Protein AF-A0AAW2HJW2-F1 (afdb_monomer_lite)

Sequence (160 aa):
MISANVDGIYSDHSHLHGPFSMLSSSKVYVGGSQTTHALPGSKIHNNFVGCLRKVEFSADTLKLNLLDL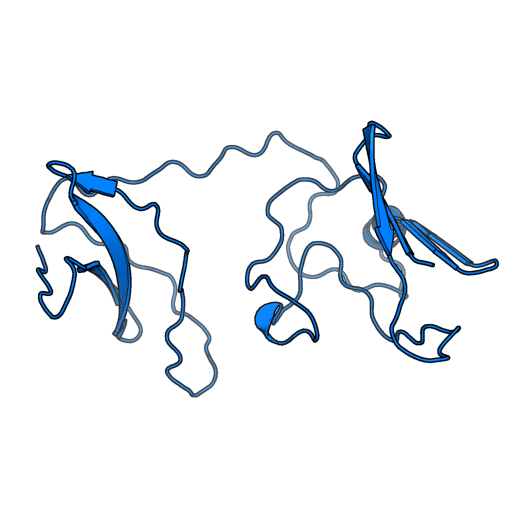GKTGNKLLTVAGNIDFMCHELSAADAVTFLTGKAYLVFARHRTSSRPTPLFQQHFPVFQKNNIPRKLGLWSISDNGFLIFHSSERHSFRIW

Secondary structure (DSSP, 8-state):
-EEEEETTTEEEEE--SSS------S---SS--TTGGGSTT----SPP-S---S-EEEETTEEEEHHHHHHTT-TT----S---SS----PPPPPP---STT----PPPP---S------------EEETTEEEEEEEEEEETTEEEEEEEETTTEEE--

Structure (mmCIF, N/CA/C/O backbone):
data_AF-A0AAW2HJW2-F1
#
_entry.id   AF-A0AAW2HJW2-F1
#
loop_
_atom_site.group_PDB
_atom_site.id
_atom_site.type_symbol
_atom_site.label_atom_id
_atom_site.label_alt_id
_atom_site.label_comp_id
_atom_site.label_asym_id
_atom_site.label_entity_id
_atom_site.label_seq_id
_atom_site.pdbx_PDB_ins_code
_atom_site.Cartn_x
_atom_site.Cartn_y
_atom_site.Cartn_z
_atom_site.occupancy
_atom_site.B_iso_or_equiv
_atom_site.auth_seq_id
_atom_site.auth_comp_id
_atom_site.auth_asym_id
_atom_site.auth_atom_id
_atom_site.pdbx_PDB_model_num
ATOM 1 N N . MET A 1 1 ? 19.992 6.735 -8.878 1.00 85.06 1 MET A N 1
ATOM 2 C CA . MET A 1 1 ? 19.193 7.886 -8.407 1.00 85.06 1 MET A CA 1
ATOM 3 C C . MET A 1 1 ? 17.762 7.408 -8.260 1.00 85.06 1 MET A C 1
ATOM 5 O O . MET A 1 1 ? 17.302 6.676 -9.125 1.00 85.06 1 MET A O 1
ATOM 9 N N . ILE A 1 2 ? 17.108 7.754 -7.160 1.00 91.56 2 ILE A N 1
ATOM 10 C CA . ILE A 1 2 ? 15.709 7.439 -6.868 1.00 91.56 2 ILE A CA 1
ATOM 11 C C . ILE A 1 2 ? 14.941 8.755 -6.924 1.00 91.56 2 ILE A C 1
ATOM 13 O O . ILE A 1 2 ? 15.425 9.754 -6.392 1.00 91.56 2 ILE A O 1
ATOM 17 N N . SER A 1 3 ? 13.764 8.762 -7.548 1.00 93.56 3 SER A N 1
ATOM 18 C CA . SER A 1 3 ? 12.813 9.862 -7.410 1.00 93.56 3 SER A CA 1
ATOM 19 C C . SER A 1 3 ? 11.463 9.352 -6.932 1.00 93.56 3 SER A C 1
ATOM 21 O O . SER A 1 3 ? 11.027 8.258 -7.294 1.00 93.56 3 SER A O 1
ATOM 23 N N . ALA A 1 4 ? 10.811 10.157 -6.104 1.00 94.56 4 ALA A N 1
ATOM 24 C CA . ALA A 1 4 ? 9.420 9.985 -5.732 1.00 94.56 4 ALA A CA 1
ATOM 25 C C . ALA A 1 4 ? 8.679 11.271 -6.085 1.00 94.56 4 ALA A C 1
ATOM 27 O O . ALA A 1 4 ? 9.222 12.360 -5.921 1.00 94.56 4 ALA A O 1
ATOM 28 N N . ASN A 1 5 ? 7.454 11.146 -6.583 1.00 95.94 5 ASN A N 1
ATOM 29 C CA . ASN A 1 5 ? 6.629 12.287 -6.948 1.00 95.94 5 ASN A CA 1
ATOM 30 C C . ASN A 1 5 ? 5.195 12.064 -6.473 1.00 95.94 5 ASN A C 1
ATOM 32 O O . ASN A 1 5 ? 4.628 10.993 -6.695 1.00 95.94 5 ASN A O 1
ATOM 36 N N . VAL A 1 6 ? 4.619 13.090 -5.855 1.00 96.19 6 VAL A N 1
ATOM 37 C CA . VAL A 1 6 ? 3.225 13.134 -5.420 1.00 96.19 6 VAL A CA 1
ATOM 38 C C . VAL A 1 6 ? 2.519 14.224 -6.216 1.00 96.19 6 VAL A C 1
ATOM 40 O O . VAL A 1 6 ? 2.877 15.402 -6.144 1.00 96.19 6 VAL A O 1
ATOM 43 N N . ASP A 1 7 ? 1.551 13.797 -7.027 1.00 93.56 7 ASP A N 1
ATOM 44 C CA . ASP A 1 7 ? 0.679 14.634 -7.862 1.00 93.56 7 ASP A CA 1
ATOM 45 C C . ASP A 1 7 ? 1.386 15.591 -8.844 1.00 93.56 7 ASP A C 1
ATOM 47 O O . ASP A 1 7 ? 0.746 16.453 -9.438 1.00 93.56 7 ASP A O 1
ATOM 51 N N . GLY A 1 8 ? 2.698 15.441 -9.064 1.00 93.25 8 GLY A N 1
ATOM 52 C CA . GLY A 1 8 ? 3.475 16.365 -9.904 1.00 93.25 8 GLY A CA 1
ATOM 53 C C . GLY A 1 8 ? 3.887 17.655 -9.200 1.00 93.25 8 GLY A C 1
ATOM 54 O O . GLY A 1 8 ? 4.498 18.509 -9.834 1.00 93.25 8 GLY A O 1
ATOM 55 N N . ILE A 1 9 ? 3.557 17.803 -7.917 1.00 95.88 9 ILE A N 1
ATOM 56 C CA . ILE A 1 9 ? 3.813 19.020 -7.140 1.00 95.88 9 ILE A CA 1
ATOM 57 C C . ILE A 1 9 ? 4.984 18.799 -6.189 1.00 95.88 9 ILE A C 1
ATOM 59 O O . ILE A 1 9 ? 5.862 19.650 -6.064 1.00 95.88 9 ILE A O 1
ATOM 63 N N . TYR A 1 10 ? 5.002 17.646 -5.524 1.00 95.12 10 TYR A N 1
ATOM 64 C CA . TYR A 1 10 ? 6.018 17.323 -4.535 1.00 95.12 10 TYR A CA 1
ATOM 65 C C . TYR A 1 10 ? 6.909 16.215 -5.070 1.00 95.12 10 TYR A C 1
ATOM 67 O O . TYR A 1 10 ? 6.507 15.054 -5.107 1.00 95.12 10 TYR A O 1
ATOM 75 N N . SER A 1 11 ? 8.124 16.581 -5.464 1.00 95.25 11 SER A N 1
ATOM 76 C CA . SER A 1 11 ? 9.153 15.643 -5.899 1.00 95.25 11 SER A CA 1
ATOM 77 C C . SER A 1 11 ? 10.298 15.592 -4.899 1.00 95.25 11 SER A C 1
ATOM 79 O O . SER A 1 11 ? 10.791 16.637 -4.475 1.00 95.25 11 SER A O 1
ATOM 81 N N . ASP A 1 12 ? 10.757 14.388 -4.583 1.00 96.25 12 ASP A N 1
ATOM 82 C CA . ASP A 1 12 ? 11.953 14.161 -3.779 1.00 96.25 12 ASP A CA 1
ATOM 83 C C . ASP A 1 12 ? 12.933 13.254 -4.531 1.00 96.25 12 ASP A C 1
ATOM 85 O O . ASP A 1 12 ? 12.526 12.351 -5.273 1.00 96.25 12 ASP A O 1
ATOM 89 N N . HIS A 1 13 ? 14.229 13.503 -4.353 1.00 94.44 13 HIS A N 1
ATOM 90 C CA . HIS A 1 13 ? 15.306 12.816 -5.059 1.00 94.44 13 HIS A CA 1
ATOM 91 C C . HIS A 1 13 ? 16.373 12.339 -4.078 1.00 94.44 13 HIS A C 1
ATOM 93 O O . HIS A 1 13 ? 16.852 13.094 -3.238 1.00 94.44 13 HIS A O 1
ATOM 99 N N . SER A 1 14 ? 16.792 11.082 -4.208 1.00 91.38 14 SER A N 1
ATOM 100 C CA . SER A 1 14 ? 17.791 10.487 -3.318 1.00 91.38 14 SER A CA 1
ATOM 101 C C . SER A 1 14 ? 18.729 9.521 -4.040 1.00 91.38 14 SER A C 1
ATOM 103 O O . SER A 1 14 ? 18.511 9.112 -5.186 1.00 91.38 14 SER A O 1
ATOM 105 N N . HIS A 1 15 ? 19.819 9.155 -3.368 1.00 90.69 15 HIS A N 1
ATOM 106 C CA . HIS A 1 15 ? 20.802 8.195 -3.859 1.00 90.69 15 HIS A CA 1
ATOM 107 C C . HIS A 1 15 ? 20.890 7.003 -2.910 1.00 90.69 15 HIS A C 1
ATOM 109 O O . HIS A 1 15 ? 20.830 7.154 -1.692 1.00 90.69 15 HIS A O 1
ATOM 115 N N . LEU A 1 16 ? 21.036 5.810 -3.487 1.00 88.12 16 LEU A N 1
ATOM 116 C CA . LEU A 1 16 ? 21.339 4.607 -2.725 1.00 88.12 16 LEU A CA 1
ATOM 117 C C . LEU A 1 16 ? 22.784 4.661 -2.237 1.00 88.12 16 LEU A C 1
ATOM 119 O O . LEU A 1 16 ? 23.656 5.220 -2.901 1.00 88.12 16 LEU A O 1
ATOM 123 N N . HIS A 1 17 ? 23.029 4.059 -1.080 1.00 88.06 17 HIS A N 1
ATOM 124 C CA . HIS A 1 17 ? 24.376 3.927 -0.552 1.00 88.06 17 HIS A CA 1
ATOM 125 C C . HIS A 1 17 ? 25.083 2.742 -1.228 1.00 88.06 17 HIS A C 1
ATOM 127 O O . HIS A 1 17 ? 24.541 1.637 -1.272 1.00 88.06 17 HIS A O 1
ATOM 133 N N . GLY A 1 18 ? 26.306 2.960 -1.713 1.00 87.25 18 GLY A N 1
ATOM 134 C CA . GLY A 1 18 ? 27.137 1.922 -2.330 1.00 87.25 18 GLY A CA 1
ATOM 135 C C . GLY A 1 18 ? 26.979 1.784 -3.854 1.00 87.25 18 GLY A C 1
ATOM 136 O O . GLY A 1 18 ? 26.184 2.491 -4.471 1.00 87.25 18 GLY A O 1
ATOM 137 N N . PRO A 1 19 ? 27.754 0.880 -4.484 1.00 87.19 19 PRO A N 1
ATOM 138 C CA . PRO A 1 19 ? 27.881 0.776 -5.943 1.00 87.19 19 PRO A CA 1
ATOM 139 C C . PRO A 1 19 ? 26.794 -0.088 -6.611 1.00 87.19 19 PRO A C 1
ATOM 141 O O . PRO A 1 19 ? 26.992 -0.602 -7.709 1.00 87.19 19 PRO A O 1
ATOM 144 N N . PHE A 1 20 ? 25.654 -0.304 -5.954 1.00 85.31 20 PHE A N 1
ATOM 145 C CA . PHE A 1 20 ? 24.608 -1.191 -6.460 1.00 85.31 20 PHE A CA 1
ATOM 146 C C . PHE A 1 20 ? 23.737 -0.485 -7.507 1.00 85.31 20 PHE A C 1
ATOM 148 O O . PHE A 1 20 ? 23.187 0.585 -7.248 1.00 85.31 20 PHE A O 1
ATOM 155 N N . SER A 1 21 ? 23.582 -1.108 -8.677 1.00 85.25 21 SER A N 1
ATOM 156 C CA . SER A 1 21 ? 22.781 -0.590 -9.797 1.00 85.25 21 SER A CA 1
ATOM 157 C C . SER A 1 21 ? 21.542 -1.429 -10.123 1.00 85.25 21 SER A C 1
ATOM 159 O O . SER A 1 21 ? 20.667 -0.953 -10.840 1.00 85.25 21 SER A O 1
ATOM 161 N N . MET A 1 22 ? 21.446 -2.654 -9.594 1.00 84.12 22 MET A N 1
ATOM 162 C CA . MET A 1 22 ? 20.370 -3.599 -9.900 1.00 84.12 22 MET A CA 1
ATOM 163 C C . MET A 1 22 ? 19.547 -3.931 -8.653 1.00 84.12 22 MET A C 1
ATOM 165 O O . MET A 1 22 ? 20.095 -4.138 -7.569 1.00 84.12 22 MET A O 1
ATOM 169 N N . LEU A 1 23 ? 18.228 -4.023 -8.826 1.00 85.50 23 LEU A N 1
ATOM 170 C CA . LEU A 1 23 ? 17.297 -4.493 -7.805 1.00 85.50 23 LEU A CA 1
ATOM 171 C C . LEU A 1 23 ? 16.845 -5.913 -8.147 1.00 85.50 23 LEU A C 1
ATOM 173 O O . LEU A 1 23 ? 16.323 -6.158 -9.230 1.00 85.50 23 LEU A O 1
ATOM 177 N N . SER A 1 24 ? 17.023 -6.838 -7.207 1.00 84.00 24 SER A N 1
ATOM 178 C CA . SER A 1 24 ? 16.469 -8.189 -7.297 1.00 84.00 24 SER A CA 1
ATOM 179 C C . SER A 1 24 ? 15.309 -8.310 -6.317 1.00 84.00 24 SER A C 1
ATOM 181 O O . SER A 1 24 ? 15.491 -8.125 -5.113 1.00 84.00 24 SER A O 1
ATOM 183 N N . SER A 1 25 ? 14.109 -8.585 -6.830 1.00 82.12 25 SER A N 1
ATOM 184 C CA . SER A 1 25 ? 12.906 -8.779 -6.020 1.00 82.12 25 SER A CA 1
ATOM 185 C C . SER A 1 25 ? 12.205 -10.072 -6.414 1.00 82.12 25 SER A C 1
ATOM 187 O O . SER A 1 25 ? 12.031 -10.359 -7.594 1.00 82.12 25 SER A O 1
ATOM 189 N N . SER A 1 26 ? 11.792 -10.849 -5.413 1.00 80.88 26 SER A N 1
ATOM 190 C CA . SER A 1 26 ? 11.075 -12.115 -5.601 1.00 80.88 26 SER A CA 1
ATOM 191 C C . SER A 1 26 ? 9.567 -11.993 -5.393 1.00 80.88 26 SER A C 1
ATOM 193 O O . SER A 1 26 ? 8.818 -12.852 -5.856 1.00 80.88 26 SER A O 1
ATOM 195 N N . LYS A 1 27 ? 9.108 -10.964 -4.668 1.00 86.12 27 LYS A N 1
ATOM 196 C CA . LYS A 1 27 ? 7.699 -10.768 -4.307 1.00 86.12 27 LYS A CA 1
ATOM 197 C C . LYS A 1 27 ? 7.362 -9.287 -4.226 1.00 86.12 27 LYS A C 1
ATOM 199 O O . LYS A 1 27 ? 8.139 -8.492 -3.704 1.00 86.12 27 LYS A O 1
ATOM 204 N N . VAL A 1 28 ? 6.161 -8.946 -4.678 1.00 88.62 28 VAL A N 1
ATOM 205 C CA . VAL A 1 28 ? 5.578 -7.607 -4.566 1.00 88.62 28 VAL A CA 1
ATOM 206 C C . VAL A 1 28 ? 4.275 -7.726 -3.785 1.00 88.62 28 VAL A C 1
ATOM 208 O O . VAL A 1 28 ? 3.467 -8.610 -4.059 1.00 88.62 28 VAL A O 1
ATOM 211 N N . TYR A 1 29 ? 4.080 -6.842 -2.809 1.00 91.75 29 TYR A N 1
ATOM 212 C CA . TYR A 1 29 ? 2.859 -6.760 -2.011 1.00 91.75 29 TYR A CA 1
ATOM 213 C C . TYR A 1 29 ? 2.150 -5.442 -2.313 1.00 91.75 29 TYR A C 1
ATOM 215 O O . TYR A 1 29 ? 2.783 -4.388 -2.332 1.00 91.75 29 TYR A O 1
ATOM 223 N N . VAL A 1 30 ? 0.838 -5.498 -2.533 1.00 93.19 30 VAL A N 1
ATOM 224 C CA . VAL A 1 30 ? -0.008 -4.323 -2.782 1.00 93.19 30 VAL A CA 1
ATOM 225 C C . VAL A 1 30 ? -1.080 -4.275 -1.700 1.00 93.19 30 VAL A C 1
ATOM 227 O O . VAL A 1 30 ? -1.691 -5.292 -1.388 1.00 93.19 30 VAL A O 1
ATOM 230 N N . GLY A 1 31 ? -1.283 -3.107 -1.091 1.00 91.12 31 GLY A N 1
ATOM 231 C CA . GLY A 1 31 ? -2.261 -2.900 -0.017 1.00 91.12 31 GLY A CA 1
ATOM 232 C C . GLY A 1 31 ? -1.850 -3.472 1.346 1.00 91.12 31 GLY A C 1
ATOM 233 O O . GLY A 1 31 ? -2.169 -2.887 2.375 1.00 91.12 31 GLY A O 1
ATOM 234 N N . GLY A 1 32 ? -1.089 -4.562 1.400 1.00 90.62 32 GLY A N 1
ATOM 235 C CA . GLY A 1 32 ? -0.607 -5.111 2.662 1.00 90.62 32 GLY A CA 1
ATOM 236 C C . GLY A 1 32 ? -0.008 -6.502 2.536 1.00 90.62 32 GLY A C 1
ATOM 237 O O . GLY A 1 32 ? 0.154 -7.040 1.442 1.00 90.62 32 GLY A O 1
ATOM 238 N N . SER A 1 33 ? 0.316 -7.094 3.680 1.00 89.19 33 SER A N 1
ATOM 239 C CA . SER A 1 33 ? 0.811 -8.466 3.770 1.00 89.19 33 SER A CA 1
ATOM 240 C C . SER A 1 33 ? 0.292 -9.143 5.042 1.00 89.19 33 SER A C 1
ATOM 242 O O . SER A 1 33 ? -0.303 -8.495 5.905 1.00 89.19 33 SER A O 1
ATOM 244 N N . GLN A 1 34 ? 0.514 -10.455 5.173 1.00 84.69 34 GLN A N 1
ATOM 245 C CA . GLN A 1 34 ? 0.139 -11.192 6.389 1.00 84.69 34 GLN A CA 1
ATOM 246 C C . GLN A 1 34 ? 0.895 -10.681 7.627 1.00 84.69 34 GLN A C 1
ATOM 248 O O . GLN A 1 34 ? 0.362 -10.700 8.731 1.00 84.69 34 GLN A O 1
ATOM 253 N N . THR A 1 35 ? 2.132 -10.212 7.442 1.00 82.38 35 THR A N 1
ATOM 254 C CA . THR A 1 35 ? 3.031 -9.767 8.512 1.00 82.38 35 THR A CA 1
ATOM 255 C C . THR A 1 35 ? 3.790 -8.508 8.094 1.00 82.38 35 THR A C 1
ATOM 257 O O . THR A 1 35 ? 5.015 -8.492 8.006 1.00 82.38 35 THR A O 1
ATOM 260 N N . THR A 1 36 ? 3.065 -7.409 7.876 1.00 81.81 36 THR A N 1
ATOM 261 C CA . THR A 1 36 ? 3.635 -6.147 7.358 1.00 81.81 36 THR A CA 1
ATOM 262 C C . THR A 1 36 ? 4.750 -5.572 8.238 1.00 81.81 36 THR A C 1
ATOM 264 O O . THR A 1 36 ? 5.717 -5.022 7.720 1.00 81.81 36 THR A O 1
ATOM 267 N N . HIS A 1 37 ? 4.694 -5.781 9.558 1.00 80.25 37 HIS A N 1
ATOM 268 C CA . HIS A 1 37 ? 5.781 -5.412 10.474 1.00 80.25 37 HIS A CA 1
ATOM 269 C C . HIS A 1 37 ? 7.083 -6.193 10.212 1.00 80.25 37 HIS A C 1
ATOM 271 O O . HIS A 1 37 ? 8.173 -5.671 10.432 1.00 80.25 37 HIS A O 1
ATOM 277 N N . ALA A 1 38 ? 7.001 -7.446 9.770 1.00 83.12 38 ALA A N 1
ATOM 278 C CA . ALA A 1 38 ? 8.178 -8.286 9.558 1.00 83.12 38 ALA A CA 1
ATOM 279 C C . ALA A 1 38 ? 8.878 -8.006 8.217 1.00 83.12 38 ALA A C 1
ATOM 281 O O . ALA A 1 38 ? 9.930 -8.586 7.947 1.00 83.12 38 ALA A O 1
ATOM 282 N N . LEU A 1 39 ? 8.306 -7.143 7.369 1.00 85.81 39 LEU A N 1
ATOM 283 C CA . LEU A 1 39 ? 8.895 -6.806 6.080 1.00 85.81 39 LEU A CA 1
ATOM 284 C C . LEU A 1 39 ? 10.130 -5.905 6.263 1.00 85.81 39 LEU A C 1
ATOM 286 O O . LEU A 1 39 ? 10.040 -4.871 6.934 1.00 85.81 39 LEU A O 1
ATOM 290 N N . PRO A 1 40 ? 11.274 -6.251 5.644 1.00 85.44 40 PRO A N 1
ATOM 291 C CA . PRO A 1 40 ? 12.476 -5.427 5.694 1.00 85.44 40 PRO A CA 1
ATOM 292 C C . PRO A 1 40 ? 12.205 -3.996 5.220 1.00 85.44 40 PRO A C 1
ATOM 294 O O . PRO A 1 40 ? 11.606 -3.784 4.169 1.00 85.44 40 PRO A O 1
ATOM 297 N N . GLY A 1 41 ? 12.649 -3.009 6.000 1.00 84.62 41 GLY A N 1
ATOM 298 C CA . GLY A 1 41 ? 12.480 -1.590 5.674 1.00 84.62 41 GLY A CA 1
ATOM 299 C C . GLY A 1 41 ? 11.076 -1.025 5.918 1.00 84.62 41 GLY A C 1
ATOM 300 O O . GLY A 1 41 ? 10.879 0.179 5.745 1.00 84.62 41 GLY A O 1
ATOM 301 N N . SER A 1 42 ? 10.110 -1.840 6.359 1.00 82.69 42 SER A N 1
ATOM 302 C CA . SER A 1 42 ? 8.784 -1.334 6.705 1.00 82.69 42 SER A CA 1
ATOM 303 C C . SER A 1 42 ? 8.832 -0.495 7.982 1.00 82.69 42 SER A C 1
ATOM 305 O O . SER A 1 42 ? 9.215 -0.972 9.049 1.00 82.69 42 SER A O 1
ATOM 307 N N . LYS A 1 43 ? 8.400 0.765 7.882 1.00 84.94 43 LYS A N 1
ATOM 308 C CA . LYS A 1 43 ? 8.196 1.662 9.035 1.00 84.94 43 LYS A CA 1
ATOM 309 C C . LYS A 1 43 ? 6.780 1.566 9.613 1.00 84.94 43 LYS A C 1
ATOM 311 O O . LYS A 1 43 ? 6.479 2.222 10.604 1.00 84.94 43 LYS A O 1
ATOM 316 N N . ILE A 1 44 ? 5.901 0.804 8.958 1.00 81.31 44 ILE A N 1
ATOM 317 C CA . ILE A 1 44 ? 4.468 0.738 9.248 1.00 81.31 44 ILE A CA 1
ATOM 318 C C . ILE A 1 44 ? 4.091 -0.714 9.547 1.00 81.31 44 ILE A C 1
ATOM 320 O O . ILE A 1 44 ? 4.613 -1.657 8.954 1.00 81.31 44 ILE A O 1
ATOM 324 N N . HIS A 1 45 ? 3.178 -0.904 10.494 1.00 78.88 45 HIS A N 1
ATOM 325 C CA . HIS A 1 45 ? 2.758 -2.236 10.942 1.00 78.88 45 HIS A CA 1
ATOM 326 C C . HIS A 1 45 ? 1.345 -2.610 10.492 1.00 78.88 45 HIS A C 1
ATOM 328 O O . HIS A 1 45 ? 0.964 -3.772 10.589 1.00 78.88 45 HIS A O 1
ATOM 334 N N . ASN A 1 46 ? 0.596 -1.641 9.968 1.00 81.19 46 ASN A N 1
ATOM 335 C CA . ASN A 1 46 ? -0.774 -1.810 9.507 1.00 81.19 46 ASN A CA 1
ATOM 336 C C . ASN A 1 46 ? -0.824 -1.979 7.987 1.00 81.19 46 ASN A C 1
ATOM 338 O O . ASN A 1 46 ? 0.025 -1.458 7.263 1.00 81.19 46 ASN A O 1
ATOM 342 N N . ASN A 1 47 ? -1.851 -2.679 7.514 1.00 85.81 47 ASN A N 1
ATOM 343 C CA . ASN A 1 47 ? -2.189 -2.708 6.096 1.00 85.81 47 ASN A CA 1
ATOM 344 C C . ASN A 1 47 ? -2.871 -1.396 5.685 1.00 85.81 47 ASN A C 1
ATOM 346 O O . ASN A 1 47 ? -3.411 -0.668 6.521 1.00 85.81 47 ASN A O 1
ATOM 350 N N . PHE A 1 48 ? -2.825 -1.097 4.393 1.00 87.75 48 PHE A N 1
ATOM 351 C CA . PHE A 1 48 ? -3.477 0.061 3.809 1.00 87.75 48 PHE A CA 1
ATOM 352 C C . PHE A 1 48 ? -4.998 -0.072 3.926 1.00 87.75 48 PHE A C 1
ATOM 354 O O . PHE A 1 48 ? -5.570 -1.104 3.579 1.00 87.75 48 PHE A O 1
ATOM 361 N N . VAL A 1 49 ? -5.643 0.994 4.396 1.00 85.94 49 VAL A N 1
ATOM 362 C CA . VAL A 1 49 ? -7.101 1.133 4.434 1.00 85.94 49 VAL A CA 1
ATOM 363 C C . VAL A 1 49 ? -7.441 2.295 3.519 1.00 85.94 49 VAL A C 1
ATOM 365 O O . VAL A 1 49 ? -7.102 3.438 3.813 1.00 85.94 49 VAL A O 1
ATOM 368 N N . GLY A 1 50 ? -8.032 1.994 2.371 1.00 86.81 50 GLY A N 1
ATOM 369 C CA . GLY A 1 50 ? -8.180 2.975 1.308 1.00 86.81 50 GLY A CA 1
ATOM 370 C C . GLY A 1 50 ? -8.488 2.326 -0.033 1.00 86.81 50 GLY A C 1
ATOM 371 O O . GLY A 1 50 ? -8.432 1.105 -0.177 1.00 86.81 50 GLY A O 1
ATOM 372 N N . CYS A 1 51 ? -8.722 3.162 -1.040 1.00 90.12 51 CYS A N 1
ATOM 373 C CA . CYS A 1 51 ? -8.735 2.729 -2.430 1.00 90.12 51 CYS A CA 1
ATOM 374 C C . CYS A 1 51 ? -7.366 2.952 -3.074 1.00 90.12 51 CYS A C 1
ATOM 376 O O . CYS A 1 51 ? -6.792 4.037 -2.977 1.00 90.12 51 CYS A O 1
ATOM 378 N N . LEU A 1 52 ? -6.876 1.944 -3.792 1.00 92.69 52 LEU A N 1
ATOM 379 C CA . LEU A 1 52 ? -5.725 2.075 -4.680 1.00 92.69 52 LEU A CA 1
ATOM 380 C C . LEU A 1 52 ? -6.209 2.050 -6.127 1.00 92.69 52 LEU A C 1
ATOM 382 O O . LEU A 1 52 ? -7.070 1.253 -6.492 1.00 92.69 52 LEU A O 1
ATOM 386 N N . ARG A 1 53 ? -5.641 2.917 -6.963 1.00 93.00 53 ARG A N 1
ATOM 387 C CA . ARG A 1 53 ? -5.959 3.000 -8.392 1.00 93.00 53 ARG A CA 1
ATOM 388 C C . ARG A 1 53 ? -4.681 3.071 -9.207 1.00 93.00 53 ARG A C 1
ATOM 390 O O . ARG A 1 53 ? -3.709 3.664 -8.752 1.00 93.00 53 ARG A O 1
ATOM 397 N N . LYS A 1 54 ? -4.719 2.515 -10.422 1.00 92.69 54 LYS A N 1
ATOM 398 C CA . LYS A 1 54 ? -3.610 2.561 -11.393 1.00 92.69 54 LYS A CA 1
ATOM 399 C C . LYS A 1 54 ? -2.270 2.102 -10.788 1.00 92.69 54 LYS A C 1
ATOM 401 O O . LYS A 1 54 ? -1.260 2.782 -10.924 1.00 92.69 54 LYS A O 1
ATOM 406 N N . VAL A 1 55 ? -2.277 0.962 -10.090 1.00 95.31 55 VAL A N 1
ATOM 407 C CA . VAL A 1 55 ? -1.055 0.390 -9.506 1.00 95.31 55 VAL A CA 1
ATOM 408 C C . VAL A 1 55 ? -0.330 -0.432 -10.564 1.00 95.31 55 VAL A C 1
ATOM 410 O O . VAL A 1 55 ? -0.834 -1.461 -11.021 1.00 95.31 55 VAL A O 1
ATOM 413 N N . GLU A 1 56 ? 0.865 0.017 -10.927 1.00 94.31 56 GLU A N 1
ATOM 414 C CA . GLU A 1 56 ? 1.654 -0.558 -12.007 1.00 94.31 56 GLU A CA 1
ATOM 415 C C . GLU A 1 56 ? 3.109 -0.756 -11.582 1.00 94.31 56 GLU A C 1
ATOM 417 O O . GLU A 1 56 ? 3.670 0.051 -10.839 1.00 94.31 56 GLU A O 1
ATOM 422 N N . PHE A 1 57 ? 3.717 -1.835 -12.064 1.00 92.06 57 PHE A N 1
ATOM 423 C CA . PHE A 1 57 ? 5.142 -2.098 -11.925 1.00 92.06 57 PHE A CA 1
ATOM 424 C C . PHE A 1 57 ? 5.785 -2.157 -13.310 1.00 92.06 57 PHE A C 1
ATOM 426 O O . PHE A 1 57 ? 5.342 -2.929 -14.160 1.00 92.06 57 PHE A O 1
ATOM 433 N N . SER A 1 58 ? 6.834 -1.363 -13.523 1.00 92.06 58 SER A N 1
ATOM 434 C CA . SER A 1 58 ? 7.567 -1.305 -14.788 1.00 92.06 58 SER A CA 1
ATOM 435 C C . SER A 1 58 ? 9.064 -1.471 -14.541 1.00 92.06 58 SER A C 1
ATOM 437 O O . SER A 1 58 ? 9.628 -0.775 -13.697 1.00 92.06 58 SER A O 1
ATOM 439 N N . ALA A 1 59 ? 9.704 -2.369 -15.288 1.00 89.88 59 ALA A N 1
ATOM 440 C CA . ALA A 1 59 ? 11.145 -2.609 -15.258 1.00 89.88 59 ALA A CA 1
ATOM 441 C C . ALA A 1 59 ? 11.618 -3.075 -16.642 1.00 89.88 59 ALA A C 1
ATOM 443 O O . ALA A 1 59 ? 11.116 -4.068 -17.163 1.00 89.88 59 ALA A O 1
ATOM 444 N N . ASP A 1 60 ? 12.575 -2.365 -17.238 1.00 87.56 60 ASP A N 1
ATOM 445 C CA . ASP A 1 60 ? 13.073 -2.613 -18.597 1.00 87.56 60 ASP A CA 1
ATOM 446 C C . ASP A 1 60 ? 11.937 -2.695 -19.640 1.00 87.56 60 ASP A C 1
ATOM 448 O O . ASP A 1 60 ? 11.308 -1.688 -19.957 1.00 87.56 60 ASP A O 1
ATOM 452 N N . THR A 1 61 ? 11.656 -3.891 -20.167 1.00 89.94 61 THR A N 1
ATOM 453 C CA . THR A 1 61 ? 10.565 -4.160 -21.126 1.00 89.94 61 THR A CA 1
ATOM 454 C C . THR A 1 61 ? 9.298 -4.708 -20.466 1.00 89.94 61 THR A C 1
ATOM 456 O O . THR A 1 61 ? 8.263 -4.847 -21.120 1.00 89.94 61 THR A O 1
ATOM 459 N N . LEU A 1 62 ? 9.356 -5.021 -19.172 1.00 89.56 62 LEU A N 1
ATOM 460 C CA . LEU A 1 62 ? 8.249 -5.576 -18.411 1.00 89.56 62 LEU A CA 1
ATOM 461 C C . LEU A 1 62 ? 7.373 -4.448 -17.865 1.00 89.56 62 LEU A C 1
ATOM 463 O O . LEU A 1 62 ? 7.849 -3.581 -17.136 1.00 89.56 62 LEU A O 1
ATOM 467 N N . LYS A 1 63 ? 6.074 -4.514 -18.157 1.00 92.69 63 LYS A N 1
ATOM 468 C CA . LYS A 1 63 ? 5.052 -3.613 -17.622 1.00 92.69 63 LYS A CA 1
ATOM 469 C C . LYS A 1 63 ? 3.875 -4.437 -17.111 1.00 92.69 63 LYS A C 1
ATOM 471 O O . LYS A 1 63 ? 3.237 -5.151 -17.881 1.00 92.69 63 LYS A O 1
ATOM 476 N N . LEU A 1 64 ? 3.598 -4.363 -15.814 1.00 92.12 64 LEU A N 1
ATOM 477 C CA . LEU A 1 64 ? 2.568 -5.152 -15.142 1.00 92.12 64 LEU A CA 1
ATOM 478 C C . LEU A 1 64 ? 1.539 -4.232 -14.489 1.00 92.12 64 LEU A C 1
ATOM 480 O O . LEU A 1 64 ? 1.847 -3.538 -13.521 1.00 92.12 64 LEU A O 1
ATOM 484 N N . ASN A 1 65 ? 0.295 -4.278 -14.968 1.00 94.44 65 ASN A N 1
ATOM 485 C CA . ASN A 1 65 ? -0.832 -3.678 -14.260 1.00 94.44 65 ASN A CA 1
ATOM 486 C C . ASN A 1 65 ? -1.308 -4.645 -13.170 1.00 94.44 65 ASN A C 1
ATOM 488 O O . ASN A 1 65 ? -1.999 -5.628 -13.443 1.00 94.44 65 ASN A O 1
ATOM 492 N N . LEU A 1 66 ? -0.910 -4.379 -11.928 1.00 93.88 66 LEU A N 1
ATOM 493 C CA . LEU A 1 66 ? -1.119 -5.308 -10.819 1.00 93.88 66 LEU A CA 1
ATOM 494 C C . LEU A 1 66 ? -2.601 -5.439 -10.444 1.00 93.88 66 LEU A C 1
ATOM 496 O O . LEU A 1 66 ? -3.027 -6.517 -10.031 1.00 93.88 66 LEU A O 1
ATOM 500 N N . LEU A 1 67 ? -3.397 -4.378 -10.623 1.00 92.81 67 LEU A N 1
ATOM 501 C CA . LEU A 1 67 ? -4.834 -4.420 -10.335 1.00 92.81 67 LEU A CA 1
ATOM 502 C C . LEU A 1 67 ? -5.592 -5.255 -11.373 1.00 92.81 67 LEU A C 1
ATOM 504 O O . LEU A 1 67 ? -6.404 -6.097 -10.994 1.00 92.81 67 LEU A O 1
ATOM 508 N N . ASP A 1 68 ? -5.292 -5.084 -12.662 1.00 93.31 68 ASP A N 1
ATOM 509 C CA . ASP A 1 68 ? -5.952 -5.846 -13.733 1.00 93.31 68 ASP A CA 1
ATOM 510 C C . ASP A 1 68 ? -5.573 -7.331 -13.685 1.00 93.31 68 ASP A C 1
ATOM 512 O O . ASP A 1 68 ? -6.422 -8.210 -13.857 1.00 93.31 68 ASP A O 1
ATOM 516 N N . LEU A 1 69 ? -4.305 -7.633 -13.394 1.00 93.56 69 LEU A N 1
ATOM 517 C CA . LEU A 1 69 ? -3.841 -9.009 -13.214 1.00 93.56 69 LEU A CA 1
ATOM 518 C C . LEU A 1 69 ? -4.505 -9.676 -11.999 1.00 93.56 69 LEU A C 1
ATOM 520 O O . LEU A 1 69 ? -4.866 -10.851 -12.069 1.00 93.56 69 LEU A O 1
ATOM 524 N N . GLY A 1 70 ? -4.715 -8.928 -10.910 1.00 92.50 70 GLY A N 1
ATOM 525 C CA . GLY A 1 70 ? -5.474 -9.400 -9.752 1.00 92.50 70 GLY A CA 1
ATOM 526 C C . GLY A 1 70 ? -6.945 -9.659 -10.087 1.00 92.50 70 GLY A C 1
ATOM 527 O O . GLY A 1 70 ? -7.476 -10.710 -9.734 1.00 92.50 70 GLY A O 1
ATOM 528 N N . LYS A 1 71 ? -7.584 -8.746 -10.829 1.00 91.75 71 LYS A N 1
ATOM 529 C CA . LYS A 1 71 ? -8.995 -8.850 -11.241 1.00 91.75 71 LYS A CA 1
ATOM 530 C C . LYS A 1 71 ? -9.255 -10.027 -12.182 1.00 91.75 71 LYS A C 1
ATOM 532 O O . LYS A 1 71 ? -10.291 -10.676 -12.092 1.00 91.75 71 LYS A O 1
ATOM 537 N N . THR A 1 72 ? -8.321 -10.296 -13.090 1.00 93.12 72 THR A N 1
ATOM 538 C CA . THR A 1 72 ? -8.415 -11.398 -14.065 1.00 93.12 72 THR A CA 1
ATOM 539 C C . THR A 1 72 ? -8.021 -12.758 -13.487 1.00 93.12 72 THR A C 1
ATOM 541 O O . THR A 1 72 ? -8.198 -13.773 -14.158 1.00 93.12 72 THR A O 1
ATOM 544 N N . GLY A 1 73 ? -7.501 -12.806 -12.255 1.00 90.31 73 GLY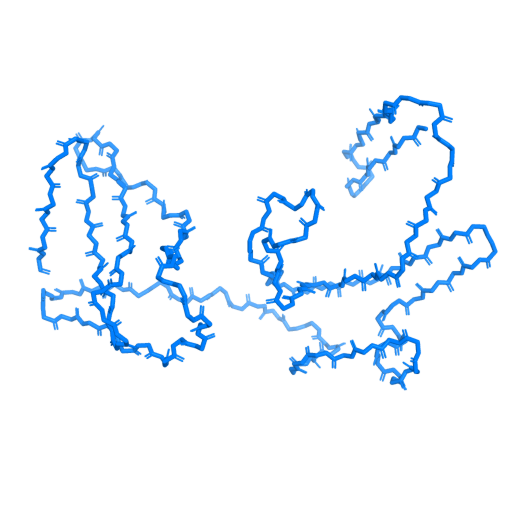 A N 1
ATOM 545 C CA . GLY A 1 73 ? -7.075 -14.051 -11.613 1.00 90.31 73 GLY A CA 1
ATOM 546 C C . GLY A 1 73 ? -5.815 -14.652 -12.241 1.00 90.31 73 GLY A C 1
ATOM 547 O O . GLY A 1 73 ? -5.683 -15.873 -12.337 1.00 90.31 73 GLY A O 1
ATOM 548 N N . ASN A 1 74 ? -4.891 -13.810 -12.710 1.00 92.75 74 ASN A N 1
ATOM 549 C CA . ASN A 1 74 ? -3.661 -14.277 -13.336 1.00 92.75 74 ASN A CA 1
ATOM 550 C C . ASN A 1 74 ? -2.783 -15.056 -12.335 1.00 92.75 74 ASN A C 1
ATOM 552 O O . ASN A 1 74 ? -2.551 -14.602 -11.217 1.00 92.75 74 ASN A O 1
ATOM 556 N N . LYS A 1 75 ? -2.223 -16.195 -12.767 1.00 90.81 75 LYS A N 1
ATOM 557 C CA . LYS A 1 75 ? -1.377 -17.088 -11.947 1.00 90.81 75 LYS A CA 1
ATOM 558 C C . LYS A 1 75 ? -0.104 -16.431 -11.397 1.00 90.81 75 LYS A C 1
ATOM 560 O O . LYS A 1 75 ? 0.503 -16.977 -10.481 1.00 90.81 75 LYS A O 1
ATOM 565 N N . LEU A 1 76 ? 0.317 -15.295 -11.956 1.00 87.12 76 LEU A N 1
ATOM 566 C CA . LEU A 1 76 ? 1.464 -14.521 -11.476 1.00 87.12 76 LEU A CA 1
ATOM 567 C C . LEU A 1 76 ? 1.198 -13.823 -10.135 1.00 87.12 76 LEU A C 1
ATOM 569 O O . LEU A 1 76 ? 2.146 -13.430 -9.458 1.00 87.12 76 LEU A O 1
ATOM 573 N N . LEU A 1 77 ? -0.070 -13.654 -9.751 1.00 90.12 77 LEU A N 1
ATOM 574 C CA . LEU A 1 77 ? -0.469 -12.982 -8.520 1.00 90.12 77 LEU A CA 1
ATOM 575 C C . LEU A 1 77 ? -1.341 -13.891 -7.658 1.00 90.12 77 LEU A C 1
ATOM 577 O O . LEU A 1 77 ? -1.992 -14.822 -8.122 1.00 90.12 77 LEU A O 1
ATOM 581 N N . THR A 1 78 ? -1.368 -13.596 -6.364 1.00 90.38 78 THR A N 1
ATOM 582 C CA . THR A 1 78 ? -2.291 -14.221 -5.417 1.00 90.38 78 THR A CA 1
ATOM 583 C C . THR A 1 78 ? -3.052 -13.121 -4.702 1.00 90.38 78 THR A C 1
ATOM 585 O O . THR A 1 78 ? -2.450 -12.245 -4.083 1.00 90.38 78 THR A O 1
ATOM 588 N N . VAL A 1 79 ? -4.378 -13.172 -4.797 1.00 91.06 79 VAL A N 1
ATOM 589 C CA . VAL A 1 79 ? -5.282 -12.254 -4.106 1.00 91.06 79 VAL A CA 1
ATOM 590 C C . VAL A 1 79 ? -5.671 -12.875 -2.768 1.00 91.06 79 VAL A C 1
ATOM 592 O O . VAL A 1 79 ? -6.106 -14.024 -2.722 1.00 91.06 79 VAL A O 1
ATOM 595 N N . ALA A 1 80 ? -5.489 -12.133 -1.676 1.00 89.81 80 ALA A N 1
ATOM 596 C CA . ALA A 1 80 ? -5.807 -12.588 -0.327 1.00 89.81 80 ALA A CA 1
ATOM 597 C C . ALA A 1 80 ? -6.847 -11.669 0.322 1.00 89.81 80 ALA A C 1
ATOM 599 O O . ALA A 1 80 ? -6.659 -10.455 0.373 1.00 89.81 80 ALA A O 1
ATOM 600 N N . GLY A 1 81 ? -7.909 -12.267 0.866 1.00 87.06 81 GLY A N 1
ATOM 601 C CA . GLY 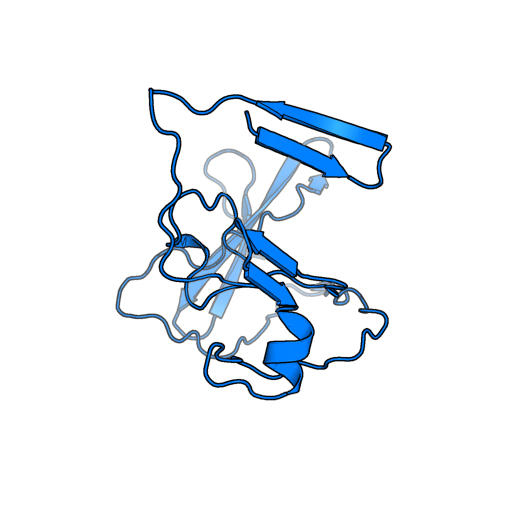A 1 81 ? -9.024 -11.546 1.481 1.00 87.06 81 GLY A CA 1
ATOM 602 C C . GLY A 1 81 ? -10.157 -11.241 0.502 1.00 87.06 81 GLY A C 1
ATOM 603 O O . GLY A 1 81 ? -10.158 -11.703 -0.637 1.00 87.06 81 GLY A O 1
ATOM 604 N N . ASN A 1 82 ? -11.144 -10.484 0.979 1.00 84.56 82 ASN A N 1
ATOM 605 C CA . ASN A 1 82 ? -12.254 -10.015 0.158 1.00 84.56 82 ASN A CA 1
ATOM 606 C C . ASN A 1 82 ? -11.891 -8.642 -0.417 1.00 84.56 82 ASN A C 1
ATOM 608 O O . ASN A 1 82 ? -11.850 -7.661 0.324 1.00 84.56 82 ASN A O 1
ATOM 612 N N . ILE A 1 83 ? -11.563 -8.602 -1.708 1.00 86.31 83 ILE A N 1
ATOM 613 C CA . ILE A 1 83 ? -11.177 -7.378 -2.411 1.00 86.31 83 ILE A CA 1
ATOM 614 C C . ILE A 1 83 ? -12.300 -6.995 -3.363 1.00 86.31 83 ILE A C 1
ATOM 616 O O . ILE A 1 83 ? -12.654 -7.771 -4.250 1.00 86.31 83 ILE A O 1
ATOM 620 N N . ASP A 1 84 ? -12.803 -5.776 -3.206 1.00 87.94 84 ASP A N 1
ATOM 621 C CA . ASP A 1 84 ? -13.662 -5.145 -4.196 1.00 87.94 84 ASP A CA 1
ATOM 622 C C . ASP A 1 84 ? -12.793 -4.364 -5.195 1.00 87.94 84 ASP A C 1
ATOM 624 O O . ASP A 1 84 ? -11.931 -3.572 -4.809 1.00 87.94 84 ASP A O 1
ATOM 628 N N . PHE A 1 85 ? -12.997 -4.605 -6.491 1.00 88.62 85 PHE A N 1
ATOM 629 C CA . PHE A 1 85 ? -12.324 -3.866 -7.568 1.00 88.62 85 PHE A CA 1
ATOM 630 C C . PHE A 1 85 ? -13.082 -2.588 -7.955 1.00 88.62 85 PHE A C 1
ATOM 632 O O . PHE A 1 85 ? -12.811 -1.989 -9.001 1.00 88.62 85 PHE A O 1
ATOM 639 N N . MET A 1 86 ? -14.024 -2.170 -7.114 1.00 88.00 86 MET A N 1
ATOM 640 C CA . MET A 1 86 ? -14.683 -0.876 -7.151 1.00 88.00 86 MET A CA 1
ATOM 641 C C . MET A 1 86 ? -14.275 -0.053 -5.930 1.00 88.00 86 MET A C 1
ATOM 643 O O . MET A 1 86 ? -14.125 -0.567 -4.825 1.00 88.00 86 MET A O 1
ATOM 647 N N . CYS A 1 87 ? -14.077 1.248 -6.135 1.00 85.94 87 CYS A N 1
ATOM 648 C CA . CYS A 1 87 ? -13.852 2.162 -5.026 1.00 85.94 87 CYS A CA 1
ATOM 649 C C . CYS A 1 87 ? -15.192 2.756 -4.604 1.00 85.94 87 CYS A C 1
ATOM 651 O O . CYS A 1 87 ? -15.784 3.538 -5.348 1.00 85.94 87 CYS A O 1
ATOM 653 N N . HIS A 1 88 ? -15.644 2.386 -3.412 1.00 80.69 88 HIS A N 1
ATOM 654 C CA . HIS A 1 88 ? -16.715 3.079 -2.714 1.00 80.69 88 HIS A CA 1
ATOM 655 C C . HIS A 1 88 ? -16.106 4.105 -1.761 1.00 80.69 88 HIS A C 1
ATOM 657 O O . HIS A 1 88 ? -14.970 3.949 -1.308 1.00 80.69 88 HIS A O 1
ATOM 663 N N . GLU A 1 89 ? -16.851 5.165 -1.470 1.00 69.50 89 GLU A N 1
ATOM 664 C CA . GLU A 1 89 ? -16.436 6.136 -0.467 1.00 69.50 89 GLU A CA 1
ATOM 665 C C . GLU A 1 89 ? -16.304 5.414 0.879 1.00 69.50 89 GLU A C 1
ATOM 667 O O . GLU A 1 89 ? -17.260 4.838 1.399 1.00 69.50 89 GLU A O 1
ATOM 672 N N . LEU A 1 90 ? -15.078 5.348 1.395 1.00 64.50 90 LEU A N 1
ATOM 673 C CA . LEU A 1 90 ? -14.804 4.664 2.648 1.00 64.50 90 LEU A CA 1
ATOM 674 C C . LEU A 1 90 ? -15.253 5.577 3.781 1.00 64.50 90 LEU A C 1
ATOM 676 O O . LEU A 1 90 ? -14.608 6.588 4.060 1.00 64.50 90 LEU A O 1
ATOM 680 N N . SER A 1 91 ? -16.344 5.213 4.452 1.00 58.53 91 SER A N 1
ATOM 681 C CA . SER A 1 91 ? -16.696 5.838 5.721 1.00 58.53 91 SER A CA 1
ATOM 682 C C . SER A 1 91 ? -15.592 5.522 6.726 1.00 58.53 91 SER A C 1
ATOM 684 O O . SER A 1 91 ? -15.287 4.349 6.974 1.00 58.53 91 SER A O 1
ATOM 686 N N . ALA A 1 92 ? -14.984 6.560 7.302 1.00 62.50 92 ALA A N 1
ATOM 687 C CA . ALA A 1 92 ? -14.140 6.377 8.472 1.00 62.50 92 ALA A CA 1
ATOM 688 C C . ALA A 1 92 ? -14.944 5.614 9.534 1.00 62.50 92 ALA A C 1
ATOM 690 O O . ALA A 1 92 ? -16.133 5.869 9.710 1.00 62.50 92 ALA A O 1
ATOM 691 N N . ALA A 1 93 ? -14.309 4.653 10.207 1.00 62.38 93 ALA A N 1
ATOM 692 C CA . ALA A 1 93 ? -14.964 3.963 11.308 1.00 62.38 93 ALA A CA 1
ATOM 693 C C . ALA A 1 93 ? -15.379 4.992 12.366 1.00 62.38 93 ALA A C 1
ATOM 695 O O . ALA A 1 93 ? -14.554 5.808 12.791 1.00 62.38 93 ALA A O 1
ATOM 696 N N . ASP A 1 94 ? -16.643 4.942 12.780 1.00 64.19 94 ASP A N 1
ATOM 697 C CA . ASP A 1 94 ? -17.162 5.850 13.793 1.00 64.19 94 ASP A CA 1
ATOM 698 C C . ASP A 1 94 ? -16.388 5.685 15.101 1.00 64.19 94 ASP A C 1
ATOM 700 O O . ASP A 1 94 ? -16.120 4.574 15.576 1.00 64.19 94 ASP A O 1
ATOM 704 N N . ALA A 1 95 ? -16.021 6.813 15.704 1.00 66.31 95 ALA A N 1
ATOM 705 C CA . ALA A 1 95 ? -15.388 6.802 17.008 1.00 66.31 95 ALA A CA 1
ATOM 706 C C . ALA A 1 95 ? -16.401 6.335 18.063 1.00 66.31 95 ALA A C 1
ATOM 708 O O . ALA A 1 95 ? -17.459 6.938 18.242 1.00 66.31 95 ALA A O 1
ATOM 709 N N . VAL A 1 96 ? -16.059 5.285 18.810 1.00 68.75 96 VAL A N 1
ATOM 710 C CA . VAL A 1 96 ? -16.889 4.793 19.916 1.00 68.75 96 VAL A CA 1
ATOM 711 C C . VAL A 1 96 ? -16.438 5.444 21.218 1.00 68.75 96 VAL A C 1
ATOM 713 O O . VAL A 1 96 ? -15.259 5.403 21.570 1.00 68.75 96 VAL A O 1
ATOM 716 N N . THR A 1 97 ? -17.386 6.024 21.956 1.00 72.50 97 THR A N 1
ATOM 717 C CA . THR A 1 97 ? -17.137 6.599 23.285 1.00 72.50 97 THR A CA 1
ATOM 718 C C . THR A 1 97 ? -17.737 5.715 24.372 1.00 72.50 97 THR A C 1
ATOM 720 O O . THR A 1 97 ? -18.919 5.379 24.333 1.00 72.50 97 THR A O 1
ATOM 723 N N . PHE A 1 98 ? -16.939 5.378 25.384 1.00 70.00 98 PHE A N 1
ATOM 724 C CA . PHE A 1 98 ? -17.423 4.686 26.576 1.00 70.00 98 PHE A CA 1
ATOM 725 C C . PHE A 1 98 ? -17.997 5.701 27.567 1.00 70.00 98 PHE A C 1
ATOM 727 O O . PHE A 1 98 ? -17.263 6.482 28.166 1.00 70.00 98 PHE A O 1
ATOM 734 N N . LEU A 1 99 ? -19.321 5.696 27.733 1.00 68.19 99 LEU A N 1
ATOM 735 C CA . LEU A 1 99 ? -20.022 6.638 28.618 1.00 68.19 99 LEU A CA 1
ATOM 736 C C . LEU A 1 99 ? -20.061 6.185 30.084 1.00 68.19 99 LEU A C 1
ATOM 738 O O . LEU A 1 99 ? -20.370 6.979 30.968 1.00 68.19 99 LEU A O 1
ATOM 742 N N . THR A 1 100 ? -19.765 4.912 30.358 1.00 60.53 100 THR A N 1
ATOM 743 C CA . THR A 1 100 ? -19.797 4.344 31.712 1.00 60.53 100 THR A CA 1
ATOM 744 C C . THR A 1 100 ? -18.538 3.523 31.980 1.00 60.53 100 THR A C 1
ATOM 746 O O . THR A 1 100 ? -18.035 2.865 31.074 1.00 60.53 100 THR A O 1
ATOM 749 N N . GLY A 1 101 ? -18.061 3.500 33.231 1.00 61.25 101 GLY A N 1
ATOM 750 C CA . GLY A 1 101 ? -16.901 2.682 33.642 1.00 61.25 101 GLY A CA 1
ATOM 751 C C . GLY A 1 101 ? -17.147 1.167 33.606 1.00 61.25 101 GLY A C 1
ATOM 752 O O . GLY A 1 101 ? -16.243 0.374 33.814 1.00 61.25 101 GLY A O 1
ATOM 753 N N . LYS A 1 102 ? -18.383 0.734 33.326 1.00 64.12 102 LYS A N 1
ATOM 754 C CA . LYS A 1 102 ? -18.719 -0.683 33.116 1.00 64.12 102 LYS A CA 1
ATOM 755 C C . LYS A 1 102 ? -18.729 -1.076 31.640 1.00 64.12 102 LYS A C 1
ATOM 757 O O . LYS A 1 102 ? -19.026 -2.227 31.332 1.00 64.12 102 LYS A O 1
ATOM 762 N N . ALA A 1 103 ? -18.485 -0.138 30.728 1.00 60.38 103 ALA A N 1
ATOM 763 C CA . ALA A 1 103 ? -18.544 -0.408 29.303 1.00 60.38 103 ALA A CA 1
ATOM 764 C C . ALA A 1 103 ? -17.232 -1.048 28.821 1.00 60.38 103 ALA A C 1
ATOM 766 O O . ALA A 1 103 ? -16.142 -0.598 29.162 1.00 60.38 103 ALA A O 1
ATOM 767 N N . TYR A 1 104 ? -17.348 -2.106 28.022 1.00 63.91 104 TYR A N 1
ATOM 768 C CA . TYR A 1 104 ? -16.221 -2.857 27.474 1.00 63.91 104 TYR A CA 1
ATOM 769 C C . TYR A 1 104 ? -16.531 -3.290 26.039 1.00 63.91 104 TYR A C 1
ATOM 771 O O . TYR A 1 104 ? -17.693 -3.371 25.641 1.00 63.91 104 TYR A O 1
ATOM 779 N N . LEU A 1 105 ? -15.485 -3.571 25.262 1.00 60.25 105 LEU A N 1
ATOM 780 C CA . LEU A 1 105 ? -15.601 -4.200 23.949 1.00 60.25 105 LEU A CA 1
ATOM 781 C C . LEU A 1 105 ? -15.114 -5.639 24.044 1.00 60.25 105 LEU A C 1
ATOM 783 O O . LEU A 1 105 ? -14.059 -5.910 24.616 1.00 60.25 105 LEU A O 1
ATOM 787 N N . VAL A 1 106 ? -15.872 -6.551 23.445 1.00 60.56 106 VAL A N 1
ATOM 788 C CA . VAL A 1 106 ? -15.437 -7.931 23.238 1.00 60.56 106 VAL A CA 1
ATOM 789 C C . VAL A 1 106 ? -14.897 -8.025 21.820 1.00 60.56 106 VAL A C 1
ATOM 791 O O . VAL A 1 106 ? -15.636 -7.833 20.857 1.00 60.56 106 VAL A O 1
ATOM 794 N N . PHE A 1 107 ? -13.603 -8.300 21.691 1.00 54.59 107 PHE A N 1
ATOM 795 C CA . PHE A 1 107 ? -12.974 -8.515 20.392 1.00 54.59 107 PHE A CA 1
ATOM 796 C C . PHE A 1 107 ? -12.969 -9.999 20.033 1.00 54.59 107 PHE A C 1
ATOM 798 O O . PHE A 1 107 ? -12.906 -10.871 20.900 1.00 54.59 107 PHE A O 1
ATOM 805 N N . ALA A 1 108 ? -13.001 -10.288 18.732 1.00 46.25 108 ALA A N 1
ATOM 806 C CA . ALA A 1 108 ? -12.767 -11.638 18.243 1.00 46.25 108 ALA A CA 1
ATOM 807 C C . ALA A 1 108 ? -11.363 -12.110 18.653 1.00 46.25 108 ALA A C 1
ATOM 809 O O . ALA A 1 108 ? -10.399 -11.341 18.619 1.00 46.25 108 ALA A O 1
ATOM 810 N N . ARG A 1 109 ? -11.255 -13.389 19.032 1.00 51.19 109 ARG A N 1
ATOM 811 C CA . ARG A 1 109 ? -10.010 -13.993 19.517 1.00 51.19 109 ARG A CA 1
ATOM 812 C C . ARG A 1 109 ? -8.876 -13.782 18.513 1.00 51.19 109 ARG A C 1
ATOM 814 O O . ARG A 1 109 ? -8.968 -14.203 17.358 1.00 51.19 109 ARG A O 1
ATOM 821 N N . HIS A 1 110 ? -7.788 -13.173 18.974 1.00 47.75 110 HIS A N 1
ATOM 822 C CA . HIS A 1 110 ? -6.610 -12.947 18.149 1.00 47.75 110 HIS A CA 1
ATOM 823 C C . HIS A 1 110 ? -5.870 -14.272 17.912 1.00 47.75 110 HIS A C 1
ATOM 825 O O . HIS A 1 110 ? -5.471 -14.957 18.855 1.00 47.75 110 HIS A O 1
ATOM 831 N N . ARG A 1 111 ? -5.673 -14.659 16.646 1.00 44.84 111 ARG A N 1
ATOM 832 C CA . ARG A 1 111 ? -4.844 -15.819 16.288 1.00 44.84 111 ARG A CA 1
ATOM 833 C C . ARG A 1 111 ? -3.373 -15.409 16.308 1.00 44.84 111 ARG A C 1
ATOM 835 O O . ARG A 1 111 ? -2.807 -15.099 15.265 1.00 44.84 111 ARG A O 1
ATOM 842 N N . THR A 1 112 ? -2.745 -15.407 17.481 1.00 47.62 112 THR A N 1
ATOM 843 C CA . THR A 1 112 ? -1.287 -15.231 17.589 1.00 47.62 112 THR A CA 1
ATOM 844 C C . THR A 1 112 ? -0.566 -16.486 18.023 1.00 47.62 112 THR A C 1
ATOM 846 O O . THR A 1 112 ? -0.850 -17.071 19.062 1.00 47.62 112 THR A O 1
ATOM 849 N N . SER A 1 113 ? 0.425 -16.847 17.212 1.00 41.94 113 SER A N 1
ATOM 850 C CA . SER A 1 113 ? 1.488 -17.789 17.532 1.00 41.94 113 SER A CA 1
ATOM 851 C C . SER A 1 113 ? 2.210 -17.375 18.822 1.00 41.94 113 SER A C 1
ATOM 853 O O . SER A 1 113 ? 2.866 -16.341 18.846 1.00 41.94 113 SER A O 1
ATOM 855 N N . SER A 1 114 ? 2.067 -18.194 19.868 1.00 38.59 114 SER A N 1
ATOM 856 C CA . SER A 1 114 ? 3.031 -18.567 20.931 1.00 38.59 114 SER A CA 1
ATOM 857 C C . SER A 1 114 ? 4.002 -17.549 21.570 1.00 38.59 114 SER A C 1
ATOM 859 O O . SER A 1 114 ? 4.882 -17.970 22.322 1.00 38.59 114 SER A O 1
ATOM 861 N N . ARG A 1 115 ? 3.859 -16.232 21.390 1.00 38.78 115 ARG A N 1
ATOM 862 C CA . ARG A 1 115 ? 4.551 -15.226 22.215 1.00 38.78 115 ARG A CA 1
ATOM 863 C C . ARG A 1 115 ? 3.613 -14.065 22.555 1.00 38.78 115 ARG A C 1
ATOM 865 O O . ARG A 1 115 ? 3.054 -13.477 21.631 1.00 38.78 115 ARG A O 1
ATOM 872 N N . PRO A 1 116 ? 3.464 -13.693 23.841 1.00 39.16 116 PRO A N 1
ATOM 873 C CA . PRO A 1 116 ? 2.781 -12.468 24.232 1.00 39.16 116 PRO A CA 1
ATOM 874 C C . PRO A 1 116 ? 3.685 -11.280 23.885 1.00 39.16 116 PRO A C 1
ATOM 876 O O . PRO A 1 116 ? 4.426 -10.762 24.716 1.00 39.16 116 PRO A O 1
ATOM 879 N N . THR A 1 117 ? 3.692 -10.874 22.621 1.00 42.47 117 THR A N 1
ATOM 880 C CA . THR A 1 117 ? 4.120 -9.526 22.252 1.00 42.47 117 THR A CA 1
ATOM 881 C C . THR A 1 117 ? 2.988 -8.558 22.599 1.00 42.47 117 THR A C 1
ATOM 883 O O . THR A 1 117 ? 1.823 -8.956 22.537 1.00 42.47 117 THR A O 1
ATOM 886 N N . PRO A 1 118 ? 3.278 -7.302 22.987 1.00 42.12 118 PRO A N 1
ATOM 887 C CA . PRO A 1 118 ? 2.251 -6.276 23.099 1.00 42.12 118 PRO A CA 1
ATOM 888 C C . PRO A 1 118 ? 1.638 -6.075 21.712 1.00 42.12 118 PRO A C 1
ATOM 890 O O . PRO A 1 118 ? 2.164 -5.371 20.852 1.00 42.12 118 PRO A O 1
ATOM 893 N N . LEU A 1 119 ? 0.550 -6.794 21.473 1.00 43.31 119 LEU A N 1
ATOM 894 C CA . LEU A 1 119 ? -0.269 -6.658 20.294 1.00 43.31 119 LEU A CA 1
ATOM 895 C C . LEU A 1 119 ? -0.989 -5.331 20.443 1.00 43.31 119 LEU A C 1
ATOM 897 O O . LEU A 1 119 ? -1.653 -5.098 21.449 1.00 43.31 119 LEU A O 1
ATOM 901 N N . PHE A 1 120 ? -0.865 -4.493 19.419 1.00 43.59 120 PHE A N 1
ATOM 902 C CA . PHE A 1 120 ? -1.627 -3.260 19.271 1.00 43.59 120 PHE A CA 1
ATOM 903 C C . PHE A 1 120 ? -1.054 -2.021 19.981 1.00 43.59 120 PHE A C 1
ATOM 905 O O . PHE A 1 120 ? -1.692 -1.390 20.820 1.00 43.59 120 PHE A O 1
ATOM 912 N N . GLN 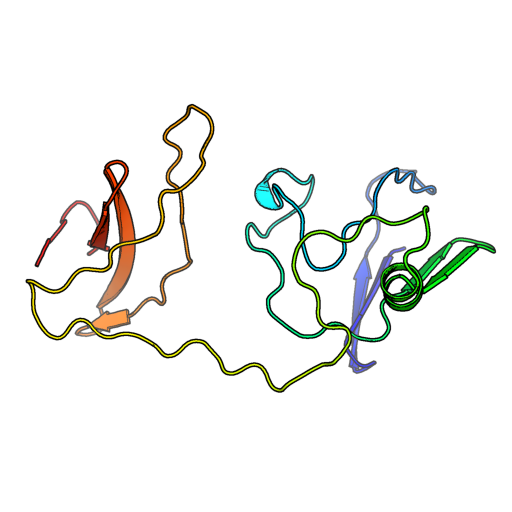A 1 121 ? 0.124 -1.572 19.540 1.00 41.00 121 GLN A N 1
ATOM 913 C CA . GLN A 1 121 ? 0.487 -0.160 19.671 1.00 41.00 121 GLN A CA 1
ATOM 914 C C . GLN A 1 121 ? -0.149 0.627 18.516 1.00 41.00 121 GLN A C 1
ATOM 916 O O . GLN A 1 121 ? 0.525 1.044 17.575 1.00 41.00 121 GLN A O 1
ATOM 921 N N . GLN A 1 122 ? -1.474 0.812 18.553 1.00 45.12 122 GLN A N 1
ATOM 922 C CA . GLN A 1 122 ? -2.045 1.931 17.808 1.00 45.12 122 GLN A CA 1
ATOM 923 C C . GLN A 1 122 ? -1.454 3.216 18.396 1.00 45.12 122 GLN A C 1
ATOM 925 O O . GLN A 1 122 ? -1.338 3.360 19.614 1.00 45.12 122 GLN A O 1
ATOM 930 N N . HIS A 1 123 ? -1.030 4.140 17.535 1.00 43.41 123 HIS A N 1
ATOM 931 C CA . HIS A 1 123 ? -0.731 5.496 17.973 1.00 43.41 123 HIS A CA 1
ATOM 932 C C . HIS A 1 123 ? -2.048 6.110 18.438 1.00 43.41 123 HIS A C 1
ATOM 934 O O . HIS A 1 123 ? -2.830 6.600 17.628 1.00 43.41 123 HIS A O 1
ATOM 940 N N . PHE A 1 124 ? -2.327 6.022 19.736 1.00 52.34 124 PHE A N 1
ATOM 941 C CA . PHE A 1 124 ? -3.489 6.689 20.289 1.00 52.34 124 PHE A CA 1
ATOM 942 C C . PHE A 1 124 ? -3.297 8.199 20.157 1.00 52.34 124 PHE A C 1
ATOM 944 O O . PHE A 1 124 ? -2.202 8.693 20.460 1.00 52.34 124 PHE A O 1
ATOM 951 N N . PRO A 1 125 ? -4.333 8.939 19.728 1.00 45.28 125 PRO A N 1
ATOM 952 C CA . PRO A 1 125 ? -4.287 10.388 19.766 1.00 45.28 125 PRO A CA 1
ATOM 953 C C . PRO A 1 125 ? -3.926 10.850 21.182 1.00 45.28 125 PRO A C 1
ATOM 955 O O . PRO A 1 125 ? -4.421 10.322 22.181 1.00 45.28 125 PRO A O 1
ATOM 958 N N . VAL A 1 126 ? -2.998 11.804 21.264 1.00 55.91 126 VAL A N 1
ATOM 959 C CA . VAL A 1 126 ? -2.635 12.443 22.528 1.00 55.91 126 VAL A CA 1
ATOM 960 C C . VAL A 1 126 ? -3.747 13.427 22.852 1.00 55.91 126 VAL A C 1
ATOM 962 O O . VAL A 1 126 ? -3.928 14.409 22.138 1.00 55.91 126 VAL A O 1
ATOM 965 N N . PHE A 1 127 ? -4.491 13.177 23.922 1.00 56.53 127 PHE A N 1
ATOM 966 C CA . PHE A 1 127 ? -5.511 14.113 24.389 1.00 56.53 127 PHE A CA 1
ATOM 967 C C . PHE A 1 127 ? -4.895 15.074 25.398 1.00 56.53 127 PHE A C 1
ATOM 969 O O . PHE A 1 127 ? -4.011 14.696 26.160 1.00 56.53 127 PHE A O 1
ATOM 976 N N . GLN A 1 128 ? -5.355 16.319 25.443 1.00 52.47 128 GLN A N 1
ATOM 977 C CA . GLN A 1 128 ? -4.940 17.265 26.475 1.00 52.47 128 GLN A CA 1
ATOM 978 C C . GLN A 1 128 ? -6.071 17.456 27.480 1.00 52.47 128 GLN A C 1
ATOM 980 O O . GLN A 1 128 ? -7.186 17.819 27.115 1.00 52.47 128 GLN A O 1
ATOM 985 N N . LYS A 1 129 ? -5.778 17.231 28.763 1.00 54.19 129 LYS A N 1
ATOM 986 C CA . LYS A 1 129 ? -6.656 17.630 29.871 1.00 54.19 129 LYS A CA 1
ATOM 987 C C . LYS A 1 129 ? -5.876 18.587 30.755 1.00 54.19 129 LYS A C 1
ATOM 989 O O . LYS A 1 129 ? -4.832 18.204 31.277 1.00 54.19 129 LYS A O 1
ATOM 994 N N . ASN A 1 130 ? -6.379 19.809 30.922 1.00 66.12 130 ASN A N 1
ATOM 995 C CA . ASN A 1 130 ? -5.723 20.875 31.687 1.00 66.12 130 ASN A CA 1
ATOM 996 C C . ASN A 1 130 ? -4.282 21.153 31.202 1.00 66.12 130 ASN A C 1
ATOM 998 O O . ASN A 1 130 ? -3.370 21.220 32.017 1.00 66.12 130 ASN A O 1
ATOM 1002 N N . ASN A 1 131 ? -4.060 21.244 29.883 1.00 65.69 131 ASN A N 1
ATOM 1003 C CA . ASN A 1 131 ? -2.735 21.404 29.251 1.00 65.69 131 ASN A CA 1
ATOM 1004 C C . ASN A 1 131 ? -1.715 20.278 29.501 1.00 65.69 131 ASN A C 1
ATOM 1006 O O . ASN A 1 131 ? -0.560 20.402 29.102 1.00 65.69 131 ASN A O 1
ATOM 1010 N N . ILE A 1 132 ? -2.120 19.151 30.094 1.00 65.31 132 ILE A N 1
ATOM 1011 C CA . ILE A 1 132 ? -1.239 17.994 30.276 1.00 65.31 132 ILE A CA 1
ATOM 1012 C C . ILE A 1 132 ? -1.498 16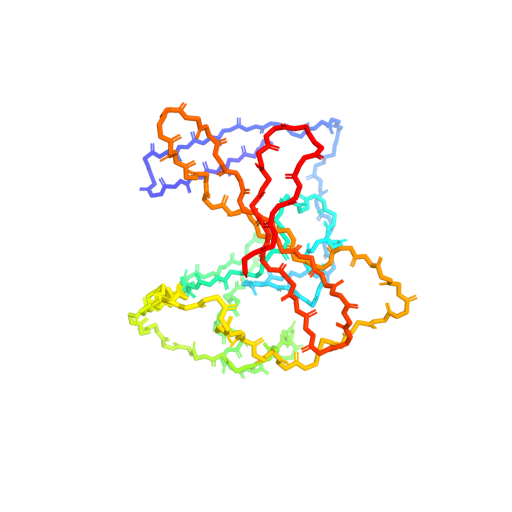.997 29.138 1.00 65.31 132 ILE A C 1
ATOM 1014 O O . ILE A 1 132 ? -2.643 16.544 29.004 1.00 65.31 132 ILE A O 1
ATOM 1018 N N . PRO A 1 133 ? -0.481 16.629 28.332 1.00 56.41 133 PRO A N 1
ATOM 1019 C CA . PRO A 1 133 ? -0.623 15.617 27.294 1.00 56.41 133 PRO A CA 1
ATOM 1020 C C . PRO A 1 133 ? -0.881 14.244 27.920 1.00 56.41 133 PRO A C 1
ATOM 1022 O O . PRO A 1 133 ? -0.205 13.806 28.853 1.00 56.41 133 PRO A O 1
ATOM 1025 N N . ARG A 1 134 ? -1.891 13.556 27.403 1.00 58.22 134 ARG A N 1
ATOM 1026 C CA . ARG A 1 134 ? -2.378 12.268 27.879 1.00 58.22 134 ARG A CA 1
ATOM 1027 C C . ARG A 1 134 ? -2.306 11.258 26.751 1.00 58.22 134 ARG A C 1
ATOM 1029 O O . ARG A 1 134 ? -2.870 11.480 25.684 1.00 58.22 134 ARG A O 1
ATOM 1036 N N . LYS A 1 135 ? -1.631 10.137 26.996 1.00 57.06 135 LYS A N 1
ATOM 1037 C CA . LYS A 1 135 ? -1.587 9.012 26.058 1.00 57.06 135 LYS A CA 1
ATOM 1038 C C . LYS A 1 135 ? -2.543 7.932 26.539 1.00 57.06 135 LYS A C 1
ATOM 1040 O O . LYS A 1 135 ? -2.467 7.520 27.699 1.00 57.06 135 LYS A O 1
ATOM 1045 N N . LEU A 1 136 ? -3.425 7.475 25.658 1.00 57.16 136 LEU A N 1
ATOM 1046 C CA . LEU A 1 136 ? -4.088 6.193 25.863 1.00 57.16 136 LEU A CA 1
ATOM 1047 C C . LEU A 1 136 ? -3.120 5.070 25.489 1.00 57.16 136 LEU A C 1
ATOM 1049 O O . LEU A 1 136 ? -2.276 5.234 24.610 1.00 57.16 136 LEU A O 1
ATOM 1053 N N . GLY A 1 137 ? -3.217 3.956 26.199 1.00 56.88 137 GLY A N 1
ATOM 1054 C CA . GLY A 1 137 ? -2.587 2.693 25.850 1.00 56.88 137 GLY A CA 1
ATOM 1055 C C . GLY A 1 137 ? -3.630 1.584 25.914 1.00 56.88 137 GLY A C 1
ATOM 1056 O O . GLY A 1 137 ? -4.531 1.628 26.753 1.00 56.88 137 GLY A O 1
ATOM 1057 N N . LEU A 1 138 ? -3.513 0.593 25.031 1.00 58.00 138 LEU A N 1
ATOM 1058 C CA . LEU A 1 138 ? -4.226 -0.675 25.161 1.00 58.00 138 LEU A CA 1
ATOM 1059 C C . LEU A 1 138 ? -3.267 -1.720 25.744 1.00 58.00 138 LEU A C 1
ATOM 1061 O O . LEU A 1 138 ? -2.125 -1.830 25.298 1.00 58.00 138 LEU A O 1
ATOM 1065 N N . TRP A 1 139 ? -3.722 -2.490 26.731 1.00 48.72 139 TRP A N 1
ATOM 1066 C CA . TRP A 1 139 ? -2.994 -3.645 27.259 1.00 48.72 139 TRP A CA 1
ATOM 1067 C C . TRP A 1 139 ? -3.900 -4.871 27.294 1.00 48.72 139 TRP A C 1
ATOM 1069 O O . TRP A 1 139 ? -5.015 -4.805 27.803 1.00 48.72 139 TRP A O 1
ATOM 1079 N N . SER A 1 140 ? -3.436 -5.994 26.751 1.00 49.00 140 SER A N 1
ATOM 1080 C CA . SER A 1 140 ? -4.172 -7.263 26.793 1.00 49.00 140 SER A CA 1
ATOM 1081 C C . SER A 1 140 ? -4.054 -7.862 28.192 1.00 49.00 140 SER A C 1
ATOM 1083 O O . SER A 1 140 ? -2.937 -8.153 28.613 1.00 49.00 140 SER A O 1
ATOM 1085 N N . ILE A 1 141 ? -5.166 -8.081 28.903 1.00 44.56 141 ILE A N 1
ATOM 1086 C CA . ILE A 1 141 ? -5.121 -8.816 30.185 1.00 44.56 141 ILE A CA 1
ATOM 1087 C C . ILE A 1 141 ? -5.285 -10.326 29.959 1.00 44.56 141 ILE A C 1
ATOM 1089 O O . ILE A 1 141 ? -4.868 -11.126 30.790 1.00 44.56 141 ILE A O 1
ATOM 1093 N N . SER A 1 142 ? -5.930 -10.743 28.864 1.00 46.88 142 SER A N 1
ATOM 1094 C CA . SER A 1 142 ? -6.221 -12.159 28.593 1.00 46.88 142 SER A CA 1
ATOM 1095 C C . SER A 1 142 ? -6.575 -12.410 27.125 1.00 46.88 142 SER A C 1
ATOM 1097 O O . SER A 1 142 ? -6.678 -11.465 26.344 1.00 46.88 142 SER A O 1
ATOM 1099 N N . ASP A 1 143 ? -6.839 -13.676 26.782 1.00 49.38 143 ASP A N 1
ATOM 1100 C CA . ASP A 1 143 ? -7.315 -14.132 25.466 1.00 49.38 143 ASP A CA 1
ATOM 1101 C C . ASP A 1 143 ? -8.604 -13.440 24.977 1.00 49.38 143 ASP A C 1
ATOM 1103 O O . ASP A 1 143 ? -8.884 -13.470 23.778 1.00 49.38 143 ASP A O 1
ATOM 1107 N N . ASN A 1 144 ? -9.379 -12.823 25.880 1.00 42.34 144 ASN A N 1
ATOM 1108 C CA . ASN A 1 144 ? -10.717 -12.295 25.591 1.00 42.34 144 ASN A CA 1
ATOM 1109 C C . ASN A 1 144 ? -10.906 -10.815 25.969 1.00 42.34 144 ASN A C 1
ATOM 1111 O O . ASN A 1 144 ? -12.032 -10.320 25.912 1.00 42.34 144 ASN A O 1
ATOM 1115 N N . GLY A 1 145 ? -9.856 -10.094 26.380 1.00 42.84 145 GLY A N 1
ATOM 1116 C CA . GLY A 1 145 ? -10.042 -8.727 26.870 1.00 42.84 145 GLY A CA 1
ATOM 1117 C C . GLY A 1 145 ? -8.792 -7.855 26.872 1.00 42.84 145 GLY A C 1
ATOM 1118 O O . GLY A 1 145 ? -7.711 -8.276 27.293 1.00 42.84 145 GLY A O 1
ATOM 1119 N N . PHE A 1 146 ? -8.989 -6.601 26.465 1.00 52.12 146 PHE A N 1
ATOM 1120 C CA . PHE A 1 146 ? -8.011 -5.523 26.572 1.00 52.12 146 PHE A CA 1
ATOM 1121 C C . PHE A 1 146 ? -8.492 -4.475 27.580 1.00 52.12 146 PHE A C 1
ATOM 1123 O O . PHE A 1 146 ? -9.665 -4.107 27.581 1.00 52.12 146 PHE A O 1
ATOM 1130 N N . LEU A 1 147 ? -7.578 -3.961 28.404 1.00 52.47 147 LEU A N 1
ATOM 1131 C CA . LEU A 1 147 ? -7.769 -2.711 29.134 1.00 52.47 147 LEU A CA 1
ATOM 1132 C C . LEU A 1 147 ? -7.339 -1.547 28.268 1.00 52.47 147 LEU A C 1
ATOM 1134 O O . LEU A 1 147 ? -6.230 -1.527 27.734 1.00 52.47 147 LEU A O 1
ATOM 1138 N N . ILE A 1 148 ? -8.193 -0.537 28.234 1.00 59.75 148 ILE A N 1
ATOM 1139 C CA . ILE A 1 148 ? -7.822 0.797 27.797 1.00 59.75 148 ILE A CA 1
ATOM 1140 C C . ILE A 1 148 ? -7.410 1.551 29.055 1.00 59.75 148 ILE A C 1
ATOM 1142 O O . ILE A 1 148 ? -8.219 1.744 29.960 1.00 59.75 148 ILE A O 1
ATOM 1146 N N . PHE A 1 149 ? -6.149 1.957 29.139 1.00 54.81 149 PHE A N 1
ATOM 1147 C CA . PHE A 1 149 ? -5.648 2.723 30.271 1.00 54.81 149 PHE A CA 1
ATOM 1148 C C . PHE A 1 149 ? -5.086 4.057 29.804 1.00 54.81 149 PHE A C 1
ATOM 1150 O O . PHE A 1 149 ? -4.583 4.224 28.693 1.00 54.81 149 PHE A O 1
ATOM 1157 N N . HIS A 1 150 ? -5.178 5.032 30.691 1.00 54.25 150 HIS A N 1
ATOM 1158 C CA . HIS A 1 150 ? -4.655 6.364 30.476 1.00 54.25 150 HIS A CA 1
ATOM 1159 C C . HIS A 1 150 ? -3.321 6.502 31.216 1.00 54.25 150 HIS A C 1
ATOM 1161 O O . HIS A 1 150 ? -3.281 6.448 32.448 1.00 54.25 150 HIS A O 1
ATOM 1167 N N . SER A 1 151 ? -2.234 6.719 30.475 1.00 48.66 151 SER A N 1
ATOM 1168 C CA . SER A 1 151 ? -0.907 6.954 31.043 1.00 48.66 151 SER A CA 1
ATOM 1169 C C . SER A 1 151 ? -0.705 8.453 31.268 1.00 48.66 151 SER A C 1
ATOM 1171 O O . SER A 1 151 ? -0.400 9.207 30.341 1.00 48.66 151 SER A O 1
ATOM 1173 N N . SER A 1 152 ? -0.858 8.887 32.521 1.00 48.31 152 SER A N 1
ATOM 1174 C CA . SER A 1 152 ? -0.239 10.124 33.004 1.00 48.31 152 SER A CA 1
ATOM 1175 C C . SER A 1 152 ? 1.250 9.855 33.175 1.00 48.31 152 SER A C 1
ATOM 1177 O O . SER A 1 152 ? 1.606 8.793 33.675 1.00 48.31 152 SER A O 1
ATOM 1179 N N . GLU A 1 153 ? 2.108 10.773 32.738 1.00 44.12 153 GLU A N 1
ATOM 1180 C CA . GLU A 1 153 ? 3.565 10.646 32.822 1.00 44.12 153 GLU A CA 1
ATOM 1181 C C . GLU A 1 153 ? 4.035 9.984 34.128 1.00 44.12 153 GLU A C 1
ATOM 1183 O O . GLU A 1 153 ? 3.657 10.402 35.219 1.00 44.12 153 GLU A O 1
ATOM 1188 N N . ARG A 1 154 ? 4.851 8.935 33.959 1.00 41.12 154 ARG A N 1
ATOM 1189 C CA . ARG A 1 154 ? 5.580 8.174 34.984 1.00 41.12 154 ARG A CA 1
ATOM 1190 C C . ARG A 1 154 ? 4.703 7.568 36.101 1.00 41.12 154 ARG A C 1
ATOM 1192 O O . ARG A 1 154 ? 4.385 8.189 37.104 1.00 41.12 154 ARG A O 1
ATOM 1199 N N . HIS A 1 155 ? 4.430 6.269 35.953 1.00 36.62 155 HIS A N 1
ATOM 1200 C CA . HIS A 1 155 ? 4.053 5.324 37.022 1.00 36.62 155 HIS A CA 1
ATOM 1201 C C . HIS A 1 155 ? 2.639 5.382 37.621 1.00 36.62 155 HIS A C 1
ATOM 1203 O O . HIS A 1 155 ? 2.402 4.715 38.624 1.00 36.62 155 HIS A O 1
ATOM 1209 N N . SER A 1 156 ? 1.668 6.073 37.018 1.00 33.41 156 SER A N 1
ATOM 1210 C CA . SER A 1 156 ? 0.277 6.001 37.497 1.00 33.41 156 SER A CA 1
ATOM 1211 C C . SER A 1 156 ? -0.679 5.471 36.431 1.00 33.41 156 SER A C 1
ATOM 1213 O O . SER A 1 156 ? -0.954 6.118 35.421 1.00 33.41 156 SER A O 1
ATOM 1215 N N . PHE A 1 157 ? -1.203 4.273 36.692 1.00 38.56 157 PHE A N 1
ATOM 1216 C CA . PHE A 1 157 ? -2.299 3.663 35.950 1.00 38.56 157 PHE A CA 1
ATOM 1217 C C . PHE A 1 15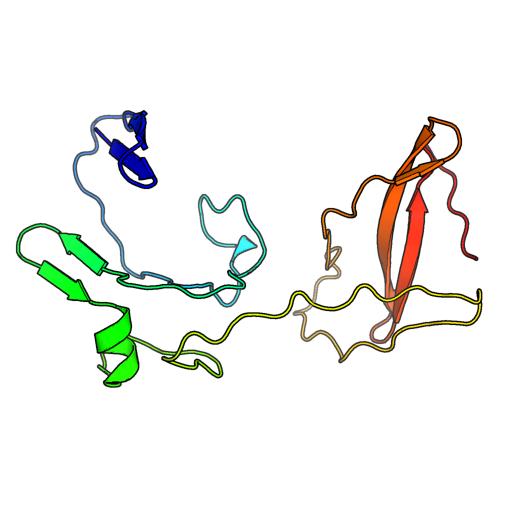7 ? -3.588 3.928 36.728 1.00 38.56 157 PHE A C 1
ATOM 1219 O O . PHE A 1 157 ? -3.684 3.583 37.905 1.00 38.56 157 PHE A O 1
ATOM 1226 N N . ARG A 1 158 ? -4.580 4.555 36.092 1.00 35.78 158 ARG A N 1
ATOM 1227 C CA . ARG A 1 158 ? -5.955 4.562 36.603 1.00 35.78 158 ARG A CA 1
ATOM 1228 C C . ARG A 1 158 ? -6.825 3.781 35.633 1.00 35.78 158 ARG A C 1
ATOM 1230 O O . ARG A 1 158 ? -6.931 4.156 34.467 1.00 35.78 158 ARG A O 1
ATOM 1237 N N . ILE A 1 159 ? -7.389 2.695 36.144 1.00 41.34 159 ILE A N 1
ATOM 1238 C CA . ILE A 1 159 ? -8.480 1.943 35.533 1.00 41.34 159 ILE A CA 1
ATOM 1239 C C . ILE A 1 159 ? -9.753 2.614 36.054 1.00 41.34 159 ILE A C 1
ATOM 1241 O O . ILE A 1 159 ? -9.877 2.791 37.268 1.00 41.34 159 ILE A O 1
ATOM 1245 N N . TRP A 1 160 ? -10.628 3.055 35.158 1.00 37.91 160 TRP A N 1
ATOM 1246 C CA . TRP A 1 160 ? -12.003 3.407 35.510 1.00 37.91 160 TRP A CA 1
ATOM 1247 C C . TRP A 1 160 ? -12.913 2.291 35.033 1.00 37.91 160 TRP A C 1
ATOM 1249 O O . TRP A 1 160 ? -12.674 1.828 33.896 1.00 37.91 160 TRP A O 1
#

Organism: NCBI:txid328185

Foldseek 3Di:
DDWDDDPNPDIDDDDDPDDDDDDDDDDDDDQADPAQVPDPPRPDGDGHDFDDDQDWDDDDPDIDRPLVCVVVVPPVDDDDDDDDSDDDDDDDPDDDDDPDLPDFDWDDFDPDPDDPDQPDPDAADFDDDPNFTKGWDWGDPDRTGIFTWIDDPPDDTDRD

Radius of gyration: 21.48 Å; chains: 1; bounding box: 48×40×59 Å

InterPro domains:
  IPR001791 Laminin G domain [PF02210] (3-58)
  IPR001791 Laminin G domain [PS50025] (1-87)
  IPR013320 Concanavalin A-like lectin/glucanase domain superfamily [SSF49899] (5-72)

pLDDT: mean 72.54, std 19.69, range [33.41, 96.25]